Protein AF-A0A9J6H5K9-F1 (afdb_monomer)

Mean predicted aligned error: 9.88 Å

Radius of gyration: 16.78 Å; Cα contacts (8 Å, |Δi|>4): 49; chains: 1; bounding box: 39×20×48 Å

Solvent-accessible surface area (backbone atoms only — not comparable to full-atom values): 6123 Å² total; per-residue (Å²): 107,70,69,55,52,54,52,47,52,54,46,70,70,42,95,86,51,63,69,68,55,49,53,50,51,48,52,51,50,52,48,60,55,49,60,40,36,31,42,85,88,63,90,76,61,90,87,79,69,64,67,82,85,47,45,34,97,78,47,63,82,44,71,69,53,54,54,48,54,52,51,53,60,73,66,64,47,95,82,73,47,75,64,56,54,50,53,53,51,49,52,55,49,49,52,58,62,70,79,103

Secondary structure (DSSP, 8-state):
-HHHHHHHHHHHS-TT--HHHHHHHHHHHHHHHHHHHB-TT----TTTS-GGGGB-SS----HHHHHHHHHHHHTT-TT--HHHHHHHHHHHHHHHHH--

Foldseek 3Di:
DVVLVVVLVVQVPDPDHPPVVSVVSVLVVLVVLLCQFFDVPDDDDSPPDQSVVGGDPQGDLDDVLVVVLVVVVVVPPVPDDPVNNVVVSVVSVVVSNVVD

Organism: Haemaphysalis longicornis (NCBI:txid44386)

Sequence (100 aa):
MLADVQKVNKAFEAIDGDQTKLLKDLMTWLSSLVKKVVIPTEQIDVLTFRLVDHMNPKPYLGYLFETYVDNVKAQKNDGFSLANEAEMRESCIRLITTLY

pLDDT: mean 77.91, std 8.7, range [57.22, 91.75]

Structure (mmCIF, N/CA/C/O backbone):
data_AF-A0A9J6H5K9-F1
#
_entry.id   AF-A0A9J6H5K9-F1
#
loop_
_atom_site.group_PDB
_atom_site.id
_atom_site.type_symbol
_atom_site.label_atom_id
_atom_site.label_alt_id
_atom_site.label_comp_id
_atom_site.label_asym_id
_atom_site.label_entity_id
_atom_site.label_seq_id
_atom_site.pdbx_PDB_ins_code
_atom_site.Cartn_x
_atom_site.Cartn_y
_atom_site.Cartn_z
_atom_site.occupancy
_atom_site.B_iso_or_equiv
_atom_site.auth_seq_id
_atom_site.auth_comp_id
_atom_site.auth_asym_id
_atom_site.auth_atom_id
_atom_site.pdbx_PDB_model_num
ATOM 1 N N . MET A 1 1 ? 2.012 7.129 7.360 1.00 60.56 1 MET A N 1
ATOM 2 C CA . MET A 1 1 ? 2.531 5.754 7.548 1.00 60.56 1 MET A CA 1
ATOM 3 C C . MET A 1 1 ? 3.335 5.661 8.835 1.00 60.56 1 MET A C 1
ATOM 5 O O . MET A 1 1 ? 2.813 5.082 9.770 1.00 60.56 1 MET A O 1
ATOM 9 N N . LEU A 1 2 ? 4.514 6.291 8.955 1.00 65.12 2 LEU A N 1
ATOM 10 C CA . LEU A 1 2 ? 5.274 6.271 10.218 1.00 65.12 2 LEU A CA 1
ATOM 11 C C . LEU A 1 2 ? 4.564 7.026 11.357 1.00 65.12 2 LEU A C 1
ATOM 13 O O . LEU A 1 2 ? 4.460 6.504 12.458 1.00 65.12 2 LEU A O 1
ATOM 17 N N . ALA A 1 3 ? 4.020 8.214 11.075 1.00 72.88 3 ALA A N 1
ATOM 18 C CA . ALA A 1 3 ? 3.284 9.004 12.066 1.00 72.88 3 ALA A CA 1
ATOM 19 C C . ALA A 1 3 ? 2.041 8.272 12.604 1.00 72.88 3 ALA A C 1
ATOM 21 O O . ALA A 1 3 ? 1.755 8.328 13.797 1.00 72.88 3 ALA A O 1
ATOM 22 N N . ASP A 1 4 ? 1.334 7.538 11.741 1.00 66.44 4 ASP A N 1
ATOM 23 C CA . ASP A 1 4 ? 0.146 6.776 12.133 1.00 66.44 4 ASP A CA 1
ATOM 24 C C . ASP A 1 4 ? 0.517 5.553 12.986 1.00 66.44 4 ASP A C 1
ATOM 26 O O . ASP A 1 4 ? -0.120 5.303 14.004 1.00 66.44 4 ASP A O 1
ATOM 30 N N . VAL A 1 5 ? 1.604 4.852 12.633 1.00 71.81 5 VAL A N 1
ATOM 31 C CA . VAL A 1 5 ? 2.165 3.751 13.440 1.00 71.81 5 VAL A CA 1
ATOM 32 C C . VAL A 1 5 ? 2.610 4.259 14.813 1.00 71.81 5 VAL A C 1
ATOM 34 O O . VAL A 1 5 ? 2.292 3.659 15.834 1.00 71.81 5 VAL A O 1
ATOM 37 N N . GLN A 1 6 ? 3.287 5.408 14.862 1.00 76.00 6 GLN A N 1
ATOM 38 C CA . GLN A 1 6 ? 3.702 6.035 16.119 1.00 76.00 6 GLN A CA 1
ATOM 39 C C . GLN A 1 6 ? 2.508 6.457 16.982 1.00 76.00 6 GLN A C 1
ATOM 41 O O . GLN A 1 6 ? 2.571 6.360 18.207 1.00 76.00 6 GLN A O 1
ATOM 46 N N . LYS A 1 7 ? 1.416 6.916 16.361 1.00 77.12 7 LYS A N 1
ATOM 47 C CA . LYS A 1 7 ? 0.182 7.279 17.062 1.00 77.12 7 LYS A CA 1
ATOM 48 C C . LYS A 1 7 ? -0.481 6.051 17.692 1.00 77.12 7 LYS A C 1
ATOM 50 O O . LYS A 1 7 ? -0.850 6.105 18.861 1.00 77.12 7 LYS A O 1
ATOM 55 N N . VAL A 1 8 ? -0.589 4.956 16.940 1.00 69.69 8 VAL A N 1
ATOM 56 C CA . VAL A 1 8 ? -1.156 3.686 17.417 1.00 69.69 8 VAL A CA 1
ATOM 57 C C . VAL A 1 8 ? -0.307 3.089 18.542 1.00 69.69 8 VAL A C 1
ATOM 59 O O . VAL A 1 8 ? -0.857 2.734 19.579 1.00 69.69 8 VAL A O 1
ATOM 62 N N . ASN A 1 9 ? 1.022 3.051 18.395 1.00 74.38 9 ASN A N 1
ATOM 63 C CA . ASN A 1 9 ? 1.911 2.514 19.432 1.00 74.38 9 ASN A CA 1
ATOM 64 C C . ASN A 1 9 ? 1.778 3.272 20.757 1.00 74.38 9 ASN A C 1
ATOM 66 O O . ASN A 1 9 ? 1.616 2.655 21.803 1.00 74.38 9 ASN A O 1
ATOM 70 N N . LYS A 1 10 ? 1.747 4.609 20.716 1.00 75.69 10 LYS A N 1
ATOM 71 C CA . LYS A 1 10 ? 1.531 5.421 21.925 1.00 75.69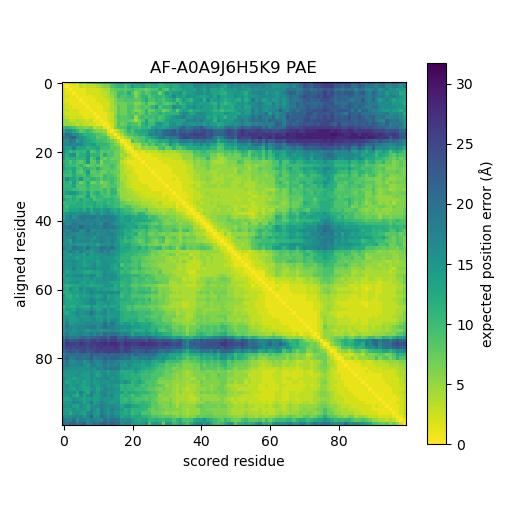 10 LYS A CA 1
ATOM 72 C C . LYS A 1 10 ? 0.171 5.172 22.576 1.00 75.69 10 LYS A C 1
ATOM 74 O O . LYS A 1 10 ? 0.061 5.246 23.794 1.00 75.69 10 LYS A O 1
ATOM 79 N N . ALA A 1 11 ? -0.864 4.911 21.778 1.00 71.00 11 ALA A N 1
ATOM 80 C CA . ALA A 1 11 ? -2.184 4.566 22.298 1.00 71.00 11 ALA A CA 1
ATOM 81 C C . A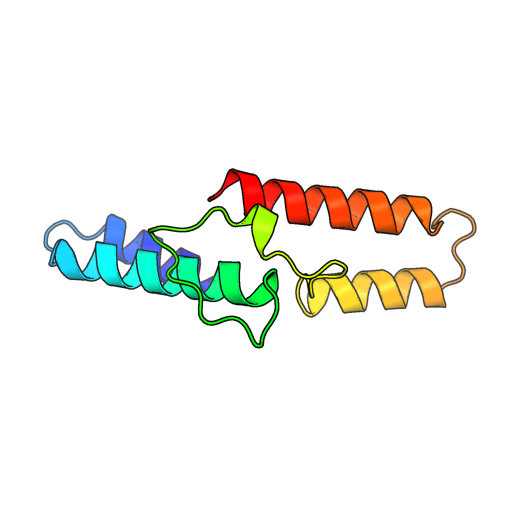LA A 1 11 ? -2.204 3.167 22.939 1.00 71.00 11 ALA A C 1
ATOM 83 O O . ALA A 1 11 ? -2.929 2.963 23.905 1.00 71.00 11 ALA A O 1
ATOM 84 N N . PHE A 1 12 ? -1.393 2.232 22.434 1.00 68.88 12 PHE A N 1
ATOM 85 C CA . PHE A 1 12 ? -1.229 0.882 22.982 1.00 68.88 12 PHE A CA 1
ATOM 86 C C . PHE A 1 12 ? -0.466 0.880 24.318 1.00 68.88 12 PHE A C 1
ATOM 88 O O . PHE A 1 12 ? -0.768 0.093 25.209 1.00 68.88 12 PHE A O 1
ATOM 95 N N . GLU A 1 13 ? 0.508 1.781 24.471 1.00 74.19 13 GLU A N 1
ATOM 96 C CA . GLU A 1 13 ? 1.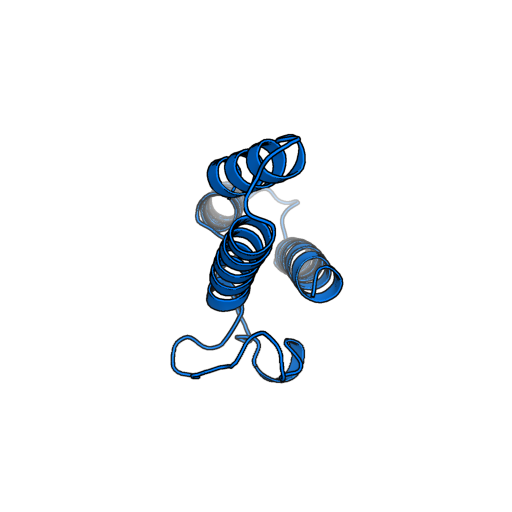313 1.951 25.691 1.00 74.19 13 GLU A CA 1
ATOM 97 C C . GLU A 1 13 ? 0.574 2.699 26.821 1.00 74.19 13 GLU A C 1
ATOM 99 O O . GLU A 1 13 ? 1.043 2.729 27.961 1.00 74.19 13 GLU A O 1
ATOM 104 N N . ALA A 1 14 ? -0.579 3.314 26.537 1.00 72.88 14 ALA A N 1
ATOM 105 C CA . ALA A 1 14 ? -1.345 4.069 27.523 1.00 72.88 14 ALA A CA 1
ATOM 106 C C . ALA A 1 14 ? -2.158 3.136 28.446 1.00 72.88 14 ALA A C 1
ATOM 108 O O . ALA A 1 14 ? -3.106 2.486 28.015 1.00 72.88 14 ALA A O 1
ATOM 109 N N . ILE A 1 15 ? -1.812 3.124 29.738 1.00 57.94 15 ILE A N 1
ATOM 110 C CA . ILE A 1 15 ? -2.377 2.242 30.784 1.00 57.94 15 ILE A CA 1
ATOM 111 C C . ILE A 1 15 ? -3.872 2.517 31.080 1.00 57.94 15 ILE A C 1
ATOM 113 O O . ILE A 1 15 ? -4.563 1.635 31.580 1.00 57.94 15 ILE A O 1
ATOM 117 N N . ASP A 1 16 ? -4.382 3.705 30.736 1.00 60.75 16 ASP A N 1
ATOM 118 C CA . ASP A 1 16 ? -5.768 4.151 30.987 1.00 60.75 16 ASP A CA 1
ATOM 119 C C . ASP A 1 16 ? -6.411 4.752 29.719 1.00 60.75 16 ASP A C 1
ATOM 121 O O . ASP A 1 16 ? -7.010 5.829 29.708 1.00 60.75 16 ASP A O 1
ATOM 125 N N . GLY A 1 17 ? -6.173 4.105 28.577 1.00 59.38 17 GLY A N 1
ATOM 126 C CA . GLY A 1 17 ? -6.784 4.479 27.306 1.00 59.38 17 GLY A CA 1
ATOM 127 C C . GLY A 1 17 ? -8.145 3.813 27.136 1.00 59.38 17 GLY A C 1
ATOM 128 O O . GLY A 1 17 ? -8.249 2.596 27.256 1.00 59.38 17 GLY A O 1
ATOM 129 N N . ASP A 1 18 ? -9.176 4.593 26.794 1.00 63.59 18 ASP A N 1
ATOM 130 C CA . ASP A 1 18 ? -10.457 4.073 26.299 1.00 63.59 18 ASP A CA 1
ATOM 131 C C . ASP A 1 18 ? -10.191 2.986 25.243 1.00 63.59 18 ASP A C 1
ATOM 133 O O . ASP A 1 18 ? -9.712 3.270 24.140 1.00 63.59 18 ASP A O 1
ATOM 137 N N . GLN A 1 19 ? -10.468 1.728 25.596 1.00 59.41 19 GLN A N 1
ATOM 138 C CA . GLN A 1 19 ? -10.151 0.561 24.768 1.00 59.41 19 GLN A CA 1
ATOM 139 C C . GLN A 1 19 ? -10.828 0.640 23.390 1.00 59.41 19 GLN A C 1
ATOM 141 O O . GLN A 1 19 ? -10.314 0.098 22.409 1.00 59.41 19 GLN A O 1
ATOM 146 N N . THR A 1 20 ? -11.936 1.382 23.275 1.00 71.62 20 THR A N 1
ATOM 147 C CA . THR A 1 20 ? -12.620 1.602 21.994 1.00 71.62 20 THR A CA 1
ATOM 148 C C . THR A 1 20 ? -11.876 2.589 21.091 1.00 71.62 20 THR A C 1
ATOM 150 O O . THR A 1 20 ? -11.941 2.483 19.864 1.00 71.62 20 THR A O 1
ATOM 153 N N . LYS A 1 21 ? -11.105 3.518 21.669 1.00 74.44 21 LYS A N 1
ATOM 154 C CA . LYS A 1 21 ? -10.309 4.502 20.929 1.00 74.44 21 LYS A CA 1
ATOM 155 C C . LYS A 1 21 ? -9.119 3.855 20.229 1.00 74.44 21 LYS A C 1
ATOM 157 O O . LYS A 1 21 ? -8.880 4.160 19.063 1.00 74.44 21 LYS A O 1
ATOM 162 N N . LEU A 1 22 ? -8.420 2.938 20.901 1.00 75.50 22 LEU A N 1
ATOM 163 C CA . LEU A 1 22 ? -7.315 2.185 20.300 1.00 75.50 22 LEU A CA 1
ATOM 164 C C . LEU A 1 22 ? -7.799 1.354 19.106 1.00 75.50 22 LEU A C 1
ATOM 166 O O . LEU A 1 22 ? -7.206 1.417 18.030 1.00 75.50 22 LEU A O 1
ATOM 170 N N . LEU A 1 23 ? -8.914 0.636 19.276 1.00 75.88 23 LEU A N 1
ATOM 171 C CA . LEU A 1 23 ? -9.543 -0.127 18.199 1.00 75.88 23 LEU A CA 1
ATOM 172 C C . LEU A 1 23 ? -9.907 0.780 17.014 1.00 75.88 23 LEU A C 1
ATOM 174 O O . LEU A 1 23 ? -9.609 0.458 15.866 1.00 75.88 23 LEU A O 1
ATOM 178 N N . LYS A 1 24 ? -10.492 1.950 17.283 1.00 79.88 24 LYS A N 1
ATOM 179 C CA . LYS A 1 24 ? -10.870 2.919 16.248 1.00 79.88 24 LYS A CA 1
ATOM 180 C C . LYS A 1 24 ? -9.663 3.502 15.506 1.00 79.88 24 LYS A C 1
ATOM 182 O O . LYS A 1 24 ? -9.716 3.660 14.284 1.00 79.88 24 LYS A O 1
ATOM 187 N N . ASP A 1 25 ? -8.580 3.815 16.216 1.00 80.19 25 ASP A N 1
ATOM 188 C CA . ASP A 1 25 ? -7.333 4.301 15.616 1.00 80.19 25 ASP A CA 1
ATOM 189 C C . ASP A 1 25 ? -6.676 3.208 14.746 1.00 80.19 25 ASP A C 1
ATOM 191 O O . ASP A 1 25 ? -6.284 3.490 13.610 1.00 80.19 25 ASP A O 1
ATOM 195 N N . LEU A 1 26 ? -6.649 1.953 15.212 1.00 78.62 26 LEU A N 1
ATOM 196 C CA . LEU A 1 26 ? -6.182 0.794 14.438 1.00 78.62 26 LEU A CA 1
ATOM 197 C C . LEU A 1 26 ? -7.016 0.570 13.173 1.00 78.62 26 LEU A C 1
ATOM 199 O O . LEU A 1 26 ? -6.457 0.446 12.085 1.00 78.62 26 LEU A O 1
ATOM 203 N N . MET A 1 27 ? -8.346 0.586 13.285 1.00 79.75 27 MET A N 1
ATOM 204 C CA . MET A 1 27 ? -9.246 0.446 12.136 1.00 79.75 27 MET A CA 1
ATOM 205 C C . MET A 1 27 ? -9.048 1.566 11.114 1.00 79.75 27 MET A C 1
ATOM 207 O O . MET A 1 27 ? -9.056 1.320 9.907 1.00 79.75 27 MET A O 1
ATOM 211 N N . THR A 1 28 ? -8.844 2.800 11.578 1.00 82.44 28 THR A N 1
ATOM 212 C CA . THR A 1 28 ? -8.591 3.954 10.703 1.00 82.44 28 THR A CA 1
ATOM 213 C C . THR A 1 28 ? -7.270 3.790 9.958 1.00 82.44 28 THR A C 1
ATOM 215 O O . THR A 1 28 ? -7.202 4.024 8.748 1.00 82.44 28 THR A O 1
ATOM 218 N N . TRP A 1 29 ? -6.229 3.344 10.661 1.00 80.69 29 TRP A N 1
ATOM 219 C CA . TRP A 1 29 ? -4.931 3.072 10.063 1.00 80.69 29 TRP A CA 1
ATOM 220 C C . TRP A 1 29 ? -5.010 1.955 9.021 1.00 80.69 29 TRP A C 1
ATOM 222 O O . TRP A 1 29 ? -4.602 2.167 7.877 1.00 80.69 29 TRP A O 1
ATOM 232 N N . LEU A 1 30 ? -5.620 0.821 9.371 1.00 78.19 30 LEU A N 1
ATOM 233 C CA . LEU A 1 30 ? -5.815 -0.317 8.474 1.00 78.19 30 LEU A CA 1
ATOM 234 C C . LEU A 1 30 ? -6.599 0.098 7.219 1.00 78.19 30 LEU A C 1
ATOM 236 O O . LEU A 1 30 ? -6.162 -0.144 6.097 1.00 78.19 30 LEU A O 1
ATOM 240 N N . SER A 1 31 ? -7.697 0.839 7.399 1.00 78.94 31 SER A N 1
ATOM 241 C CA . SER A 1 31 ? -8.500 1.383 6.296 1.00 78.94 31 SER A CA 1
ATOM 242 C C . SER A 1 31 ? -7.680 2.281 5.369 1.00 78.94 31 SER A C 1
ATOM 244 O O . SER A 1 31 ? -7.834 2.234 4.150 1.00 78.94 31 SER A O 1
ATOM 246 N N . SER A 1 32 ? -6.802 3.117 5.930 1.00 79.38 32 SER A N 1
ATOM 247 C CA . SER A 1 32 ? -5.933 4.003 5.148 1.00 79.38 32 SER A CA 1
ATOM 248 C C . SER A 1 32 ? -4.854 3.247 4.367 1.00 79.38 32 SER A C 1
ATOM 250 O O . SER A 1 32 ? -4.440 3.699 3.299 1.00 79.38 32 SER A O 1
ATOM 252 N N . LEU A 1 33 ? -4.400 2.104 4.890 1.00 77.81 33 LEU A N 1
ATOM 253 C CA . LEU A 1 33 ? -3.423 1.232 4.250 1.00 77.81 33 LEU A CA 1
ATOM 254 C C . LEU A 1 33 ? -4.063 0.503 3.066 1.00 77.81 33 LEU A C 1
ATOM 256 O O . LEU A 1 33 ? -3.555 0.564 1.949 1.00 77.81 33 LEU A O 1
ATOM 260 N N . VAL A 1 34 ? -5.227 -0.099 3.306 1.00 79.44 34 VAL A N 1
ATOM 261 C CA . VAL A 1 34 ? -5.983 -0.865 2.316 1.00 79.44 34 VAL A CA 1
ATOM 262 C C . VAL A 1 34 ? -6.415 0.006 1.134 1.00 79.44 34 VAL A C 1
ATOM 264 O O . VAL A 1 34 ? -6.207 -0.379 -0.014 1.00 79.44 34 VAL A O 1
ATOM 267 N N . LYS A 1 35 ? -6.877 1.239 1.382 1.00 78.69 35 LYS A N 1
ATOM 268 C CA . LYS A 1 35 ? -7.258 2.206 0.331 1.00 78.69 35 LYS A CA 1
ATOM 269 C C . LYS A 1 35 ? -6.152 2.550 -0.676 1.00 78.69 35 LYS A C 1
ATOM 271 O O . LYS A 1 35 ? -6.455 3.100 -1.728 1.00 78.69 35 LYS A O 1
ATOM 276 N N . LYS A 1 36 ? -4.881 2.265 -0.373 1.00 76.38 36 LYS A N 1
ATOM 277 C CA . LYS A 1 36 ? -3.760 2.494 -1.304 1.00 76.38 36 LYS A CA 1
ATOM 278 C C . LYS A 1 36 ? -3.576 1.364 -2.311 1.00 76.38 36 LYS A C 1
ATOM 280 O O . LYS A 1 36 ? -3.021 1.598 -3.382 1.00 76.38 36 LYS A O 1
ATOM 285 N N . VAL A 1 37 ? -4.009 0.156 -1.954 1.00 78.81 37 VAL A N 1
ATOM 286 C CA . VAL A 1 37 ? -3.796 -1.049 -2.763 1.00 78.81 37 VAL A CA 1
ATOM 287 C C . VAL A 1 37 ? -5.057 -1.558 -3.445 1.00 78.81 37 VAL A C 1
ATOM 289 O O . VAL A 1 37 ? -4.945 -2.298 -4.415 1.00 78.81 37 VAL A O 1
ATOM 292 N N . VAL A 1 38 ? -6.240 -1.148 -2.990 1.00 82.31 38 VAL A N 1
ATOM 293 C CA . VAL A 1 38 ? -7.523 -1.523 -3.603 1.00 82.31 38 VAL A CA 1
ATOM 294 C C . VAL A 1 38 ? -7.939 -0.582 -4.726 1.00 82.31 38 VAL A C 1
ATOM 296 O O . VAL A 1 38 ? -7.393 0.513 -4.890 1.00 82.31 38 VAL A O 1
ATOM 299 N N . ILE A 1 39 ? -8.918 -1.015 -5.517 1.00 79.56 39 ILE A N 1
ATOM 300 C CA . ILE A 1 39 ? -9.513 -0.204 -6.577 1.00 79.56 39 ILE A CA 1
ATOM 301 C C . ILE A 1 39 ? -10.199 1.029 -5.944 1.00 79.56 39 ILE A C 1
ATOM 303 O O . ILE A 1 39 ? -11.109 0.868 -5.132 1.00 79.56 39 ILE A O 1
ATOM 307 N N . PRO A 1 40 ? -9.819 2.275 -6.309 1.00 72.19 40 PRO A N 1
ATOM 308 C CA . PRO A 1 40 ? -10.298 3.486 -5.626 1.00 72.19 40 PRO A CA 1
ATOM 309 C C . PRO A 1 40 ? -11.816 3.699 -5.649 1.00 72.19 40 PRO A C 1
ATOM 311 O O . PRO A 1 40 ? -12.350 4.431 -4.819 1.00 72.19 40 PRO A O 1
ATOM 314 N N . THR A 1 41 ? -12.502 3.110 -6.628 1.00 76.81 41 THR A N 1
ATOM 315 C CA . THR A 1 41 ? -13.949 3.249 -6.827 1.00 76.81 41 THR A CA 1
ATOM 316 C C . THR A 1 41 ? -14.767 2.214 -6.064 1.00 76.81 41 THR A C 1
ATOM 318 O O . THR A 1 41 ? -15.991 2.321 -6.040 1.00 76.81 41 THR A O 1
ATOM 321 N N . GLU A 1 42 ? -14.132 1.217 -5.450 1.00 72.31 42 GLU A N 1
ATOM 322 C CA . GLU A 1 42 ? -14.840 0.205 -4.676 1.00 72.31 42 GLU A CA 1
ATOM 323 C C . GLU A 1 42 ? -15.054 0.679 -3.235 1.00 72.31 42 GLU A C 1
ATOM 325 O O . GLU A 1 42 ? -14.129 1.101 -2.538 1.00 72.31 42 GLU A O 1
ATOM 330 N N . GLN A 1 43 ? -16.305 0.621 -2.775 1.00 68.19 43 GLN A N 1
ATOM 331 C CA . GLN A 1 43 ? -16.619 0.780 -1.359 1.00 68.19 43 GLN A CA 1
ATOM 332 C C . GLN A 1 43 ? -16.459 -0.572 -0.685 1.00 68.19 43 GLN A C 1
ATOM 334 O O . GLN A 1 43 ? -17.244 -1.483 -0.934 1.00 68.19 43 GLN A O 1
ATOM 339 N N . ILE A 1 44 ? -15.438 -0.689 0.158 1.00 71.50 44 ILE A N 1
ATOM 340 C CA . ILE A 1 44 ? -15.071 -1.962 0.764 1.00 71.50 44 ILE A CA 1
ATOM 341 C C . ILE A 1 44 ? -15.027 -1.829 2.283 1.00 71.50 44 ILE A C 1
ATOM 343 O O . ILE A 1 44 ? -14.387 -0.923 2.823 1.00 71.50 44 ILE A O 1
ATOM 347 N N . ASP A 1 45 ? -15.736 -2.728 2.964 1.00 73.25 45 ASP A N 1
ATOM 348 C CA . ASP A 1 45 ? -15.784 -2.802 4.423 1.00 73.25 45 ASP A CA 1
ATOM 349 C C . ASP A 1 45 ? -14.621 -3.636 4.960 1.00 73.25 45 ASP A C 1
ATOM 351 O O . ASP A 1 45 ? -14.676 -4.860 5.003 1.00 73.25 45 ASP A O 1
ATOM 355 N N . VAL A 1 46 ? -13.576 -2.950 5.412 1.00 68.19 46 VAL A N 1
ATOM 356 C CA . VAL A 1 46 ? -12.259 -3.495 5.790 1.00 68.19 46 VAL A CA 1
ATOM 357 C C . VAL A 1 46 ? -12.266 -4.522 6.925 1.00 68.19 46 VAL A C 1
ATOM 359 O O . VAL A 1 46 ? -11.193 -4.954 7.334 1.00 68.19 46 VAL A O 1
ATOM 362 N N . LEU A 1 47 ? -13.428 -4.942 7.416 1.00 69.81 47 LEU A N 1
ATOM 363 C CA . LEU A 1 47 ? -13.588 -6.038 8.366 1.00 69.81 47 LEU A CA 1
ATOM 364 C C . LEU A 1 47 ? -14.163 -7.325 7.757 1.00 69.81 47 LEU A C 1
ATOM 366 O O . LEU A 1 47 ? -14.056 -8.376 8.384 1.00 69.81 47 LEU A O 1
ATOM 370 N N . THR A 1 48 ? -14.799 -7.265 6.586 1.00 73.62 48 THR A N 1
ATOM 371 C CA . THR A 1 48 ? -15.637 -8.367 6.078 1.00 73.62 48 THR A CA 1
ATOM 372 C C . THR A 1 48 ? -15.218 -8.915 4.716 1.00 73.62 48 THR A C 1
ATOM 374 O O . THR A 1 48 ? -15.678 -9.996 4.344 1.00 73.62 48 THR A O 1
ATOM 377 N N . PHE A 1 49 ? -14.331 -8.240 3.976 1.00 76.06 49 PHE A N 1
ATOM 378 C CA . PHE A 1 49 ? -13.891 -8.700 2.653 1.00 76.06 49 PHE A CA 1
ATOM 379 C C . PHE A 1 49 ? -12.496 -9.324 2.646 1.00 76.06 49 PHE A C 1
ATOM 381 O O . PHE A 1 49 ? -11.685 -9.147 3.551 1.00 76.06 49 PHE A O 1
ATOM 388 N N . ARG A 1 50 ? -12.198 -10.032 1.555 1.00 74.69 50 ARG A N 1
ATOM 389 C CA . ARG A 1 50 ? -10.862 -10.550 1.257 1.00 74.69 50 ARG A CA 1
ATOM 390 C C . ARG A 1 50 ? -10.112 -9.542 0.400 1.00 74.69 50 ARG A C 1
ATOM 392 O O . ARG A 1 50 ? -10.468 -9.325 -0.754 1.00 74.69 50 ARG A O 1
ATOM 399 N N . LEU A 1 51 ? -9.054 -8.951 0.951 1.00 75.94 51 LEU A N 1
ATOM 400 C CA . LEU A 1 51 ? -8.296 -7.874 0.305 1.00 75.94 51 LEU A CA 1
ATOM 401 C C . LEU A 1 51 ? -7.840 -8.194 -1.123 1.00 75.94 51 LEU A C 1
ATOM 403 O O . LEU A 1 51 ? -7.921 -7.343 -2.005 1.00 75.94 51 LEU A O 1
ATOM 407 N N . VAL A 1 52 ? -7.395 -9.431 -1.340 1.00 77.69 52 VAL A N 1
ATOM 408 C CA . VAL A 1 52 ? -6.853 -9.915 -2.617 1.00 77.69 52 VAL A CA 1
ATOM 409 C C . VAL A 1 52 ? -7.858 -9.784 -3.765 1.00 77.69 52 VAL A C 1
ATOM 411 O O . VAL A 1 52 ? -7.452 -9.485 -4.884 1.00 77.69 52 VAL A O 1
ATOM 414 N N . ASP A 1 53 ? -9.153 -9.942 -3.484 1.00 82.19 53 ASP A N 1
ATOM 415 C CA . ASP A 1 53 ? -10.208 -9.969 -4.505 1.00 82.19 53 ASP A CA 1
ATOM 416 C C . ASP A 1 53 ? -10.507 -8.561 -5.072 1.00 82.19 53 ASP A C 1
ATOM 418 O O . ASP A 1 53 ? -11.116 -8.431 -6.131 1.00 82.19 53 ASP A O 1
ATOM 422 N N . HIS A 1 54 ? -10.022 -7.512 -4.397 1.00 80.88 54 HIS A N 1
ATOM 423 C CA . HIS A 1 54 ? -10.310 -6.101 -4.683 1.00 80.88 54 HIS A CA 1
ATOM 424 C C . HIS A 1 54 ? -9.051 -5.257 -4.933 1.00 80.88 54 HIS A C 1
ATOM 426 O O . HIS A 1 54 ? -9.097 -4.022 -4.990 1.00 80.88 54 HIS A O 1
ATOM 432 N N . MET A 1 55 ? -7.887 -5.905 -5.038 1.00 80.88 55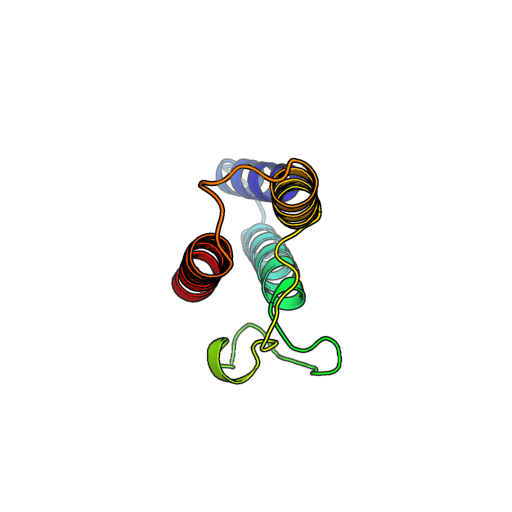 MET A N 1
ATOM 433 C CA . MET A 1 55 ? -6.640 -5.193 -5.283 1.00 80.88 55 MET A CA 1
ATOM 434 C C . MET A 1 55 ? -6.620 -4.574 -6.676 1.00 80.88 55 MET A C 1
ATOM 436 O O . MET A 1 55 ? -6.973 -5.193 -7.679 1.00 80.88 55 MET A O 1
ATOM 440 N N . ASN A 1 56 ? -6.110 -3.351 -6.745 1.00 82.06 56 ASN A N 1
ATOM 441 C CA . ASN A 1 56 ? -5.742 -2.743 -8.005 1.00 82.06 56 ASN A CA 1
ATOM 442 C C . ASN A 1 56 ? -4.625 -3.591 -8.652 1.00 82.06 56 ASN A C 1
ATOM 444 O O . ASN A 1 56 ? -3.628 -3.862 -7.982 1.00 82.06 56 ASN A O 1
ATOM 448 N N . PRO A 1 57 ? -4.732 -3.972 -9.941 1.00 81.44 57 PRO A N 1
ATOM 449 C CA . PRO A 1 57 ? -3.689 -4.725 -10.645 1.00 81.44 57 PRO A CA 1
ATOM 450 C C . PRO A 1 57 ? -2.312 -4.047 -10.637 1.00 81.44 57 PRO A C 1
ATOM 452 O O . PRO A 1 57 ? -1.285 -4.710 -10.767 1.00 81.44 57 PRO A O 1
ATOM 455 N N . LYS A 1 58 ? -2.283 -2.717 -10.493 1.00 82.62 58 LYS A N 1
ATOM 456 C CA . LYS A 1 58 ? -1.063 -1.924 -10.338 1.00 82.62 58 LYS A CA 1
ATOM 457 C C . LYS A 1 58 ? -1.256 -0.915 -9.199 1.00 82.62 58 LYS A C 1
ATOM 459 O O . LYS A 1 58 ? -1.535 0.259 -9.458 1.00 82.62 58 LYS A O 1
ATOM 464 N N . PRO A 1 59 ? -1.146 -1.362 -7.938 1.00 85.94 59 PRO A N 1
ATOM 465 C CA . PRO A 1 59 ? -1.415 -0.509 -6.795 1.00 85.94 59 PRO A CA 1
ATOM 466 C C . PRO A 1 59 ? -0.329 0.559 -6.655 1.00 85.94 59 PRO A C 1
ATOM 468 O O . PRO A 1 59 ? 0.843 0.322 -6.957 1.00 85.94 59 PRO A O 1
ATOM 471 N N . TYR A 1 60 ? -0.721 1.735 -6.168 1.00 86.31 60 TYR A N 1
ATOM 472 C CA . TYR A 1 60 ? 0.218 2.801 -5.843 1.00 86.31 60 TYR A CA 1
ATOM 473 C C . TYR A 1 60 ? 0.873 2.498 -4.494 1.00 86.31 60 TYR A C 1
ATOM 475 O O . TYR A 1 60 ? 0.230 2.569 -3.445 1.00 86.31 60 TYR A O 1
ATOM 483 N N . LEU A 1 61 ? 2.168 2.182 -4.506 1.00 86.81 61 LEU A N 1
ATOM 484 C CA . LEU A 1 61 ? 2.887 1.729 -3.305 1.00 86.81 61 LEU A CA 1
ATOM 485 C C . LEU A 1 61 ? 3.454 2.883 -2.464 1.00 86.81 61 LEU A C 1
ATOM 487 O O . LEU A 1 61 ? 4.138 2.671 -1.463 1.00 86.81 61 LEU A O 1
ATOM 491 N N . GLY A 1 62 ? 3.117 4.120 -2.832 1.00 85.88 62 GLY A N 1
ATOM 492 C CA . GLY A 1 62 ? 3.510 5.329 -2.123 1.00 85.88 62 GLY A CA 1
ATOM 493 C C . GLY A 1 62 ? 4.611 6.108 -2.832 1.00 85.88 62 GLY A C 1
ATOM 494 O O . GLY A 1 62 ? 5.429 5.562 -3.567 1.00 85.88 62 GLY A O 1
ATOM 495 N N . TYR A 1 63 ? 4.645 7.412 -2.559 1.00 87.19 63 TYR A N 1
ATOM 496 C CA . TYR A 1 63 ? 5.502 8.372 -3.256 1.00 87.19 63 TYR A CA 1
ATOM 497 C C . TYR A 1 63 ? 6.978 7.971 -3.291 1.00 87.19 63 TYR A C 1
ATOM 499 O O . TYR A 1 63 ? 7.597 8.036 -4.348 1.00 87.19 63 TYR A O 1
ATOM 507 N N . LEU A 1 64 ? 7.532 7.530 -2.157 1.00 88.81 64 LEU A N 1
ATOM 508 C CA . LEU A 1 64 ? 8.945 7.152 -2.068 1.00 88.81 64 LEU A CA 1
ATOM 509 C C . LEU A 1 64 ? 9.274 5.938 -2.939 1.00 88.81 64 LEU A C 1
ATOM 511 O O . LEU A 1 64 ? 10.318 5.931 -3.582 1.00 88.81 64 LEU A O 1
ATOM 515 N N . PHE A 1 65 ? 8.383 4.944 -2.979 1.00 90.06 65 PHE A N 1
ATOM 516 C CA . PHE A 1 65 ? 8.558 3.763 -3.817 1.00 90.06 65 PHE A CA 1
ATOM 517 C C . PHE A 1 65 ? 8.505 4.143 -5.298 1.00 90.06 65 PHE A C 1
ATOM 519 O O . PHE A 1 65 ? 9.430 3.829 -6.042 1.00 90.06 65 PHE A O 1
ATOM 526 N N . GLU A 1 66 ? 7.460 4.864 -5.715 1.00 91.38 66 GLU A N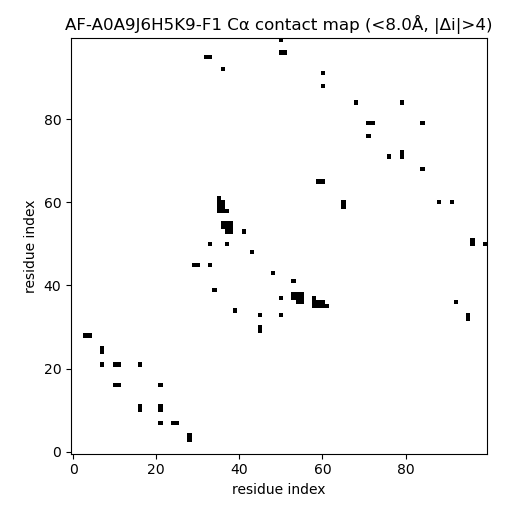 1
ATOM 527 C CA . GLU A 1 66 ? 7.305 5.242 -7.125 1.00 91.38 66 GLU A CA 1
ATOM 528 C C . GLU A 1 66 ? 8.457 6.144 -7.593 1.00 91.38 66 GLU A C 1
ATOM 530 O O . GLU A 1 66 ? 9.071 5.877 -8.621 1.00 91.38 66 GLU A O 1
ATOM 535 N N . THR A 1 67 ? 8.842 7.136 -6.783 1.00 91.75 67 THR A N 1
ATOM 536 C CA . THR A 1 67 ? 9.973 8.029 -7.091 1.00 91.75 67 THR A CA 1
ATOM 537 C C . THR A 1 67 ? 11.294 7.263 -7.179 1.00 91.75 67 THR A C 1
ATOM 539 O O . THR A 1 67 ? 12.124 7.556 -8.036 1.00 91.75 67 THR A O 1
ATOM 542 N N . TYR A 1 68 ? 11.515 6.275 -6.304 1.00 90.06 68 TYR A N 1
ATOM 543 C CA . TYR A 1 68 ? 12.708 5.431 -6.366 1.00 90.06 68 TYR A CA 1
ATOM 544 C C . TYR A 1 68 ? 12.761 4.641 -7.678 1.00 90.06 68 TYR A C 1
ATOM 546 O O . TYR A 1 68 ? 13.772 4.690 -8.375 1.00 90.06 68 TYR A O 1
ATOM 554 N N . VAL A 1 69 ? 11.667 3.968 -8.044 1.00 89.56 69 VAL A N 1
ATOM 555 C CA . VAL A 1 69 ? 11.576 3.200 -9.294 1.00 89.56 69 VAL A CA 1
ATOM 556 C C . VAL A 1 69 ? 11.810 4.097 -10.512 1.00 89.56 69 VAL A C 1
ATOM 558 O O . VAL A 1 69 ? 12.575 3.726 -11.403 1.00 89.56 69 VAL A O 1
ATOM 561 N N . ASP A 1 70 ? 11.205 5.284 -10.542 1.00 90.00 70 ASP A N 1
ATOM 562 C CA . ASP A 1 70 ? 11.368 6.237 -11.642 1.00 90.00 70 ASP A CA 1
ATOM 563 C C . ASP A 1 70 ? 12.814 6.736 -11.760 1.00 90.00 70 ASP A C 1
ATOM 565 O O . ASP A 1 70 ? 13.373 6.765 -12.859 1.00 90.00 70 ASP A O 1
ATOM 56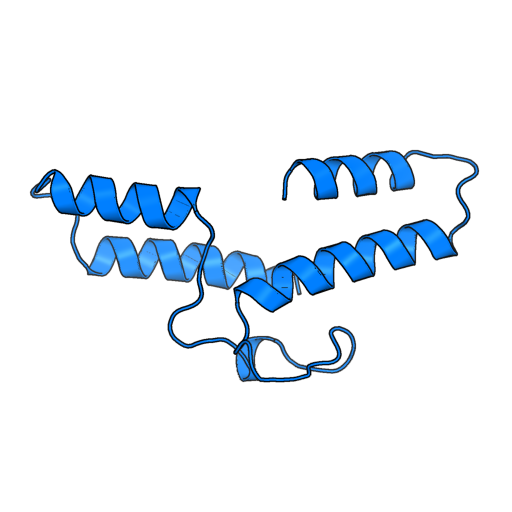9 N N . ASN A 1 71 ? 13.461 7.048 -10.634 1.00 89.31 71 ASN A N 1
ATOM 570 C CA . ASN A 1 71 ? 14.864 7.463 -10.614 1.00 89.31 71 ASN A CA 1
ATOM 571 C C . ASN A 1 71 ? 15.799 6.356 -11.111 1.00 89.31 71 ASN A C 1
ATOM 573 O O . ASN A 1 71 ? 16.699 6.623 -11.907 1.00 89.31 71 ASN A O 1
ATOM 577 N N . VAL A 1 72 ? 15.585 5.111 -10.676 1.00 86.00 72 VAL A N 1
ATOM 578 C CA . VAL A 1 72 ? 16.419 3.977 -11.096 1.00 86.00 72 VAL A CA 1
ATOM 579 C C . VAL A 1 72 ? 16.250 3.694 -12.593 1.00 86.00 72 VAL A C 1
ATOM 581 O O . VAL A 1 72 ? 17.243 3.463 -13.285 1.00 86.00 72 VAL A O 1
ATOM 584 N N . LYS A 1 73 ? 15.024 3.792 -13.127 1.00 85.25 73 LYS A N 1
ATOM 585 C CA . LYS A 1 73 ? 14.760 3.693 -14.574 1.00 85.25 73 LYS A CA 1
ATOM 586 C C . LYS A 1 73 ? 15.439 4.810 -15.366 1.00 85.25 73 LYS A C 1
ATOM 588 O O . LYS A 1 73 ? 16.031 4.549 -16.412 1.00 85.25 73 LYS A O 1
ATOM 593 N N . ALA A 1 74 ? 15.361 6.048 -14.877 1.00 84.50 74 ALA A N 1
ATOM 594 C CA . ALA A 1 74 ? 15.938 7.214 -15.542 1.00 84.50 74 ALA A CA 1
ATOM 595 C C . ALA A 1 74 ? 17.473 7.157 -15.612 1.00 84.50 74 ALA A C 1
ATOM 597 O O . ALA A 1 74 ? 18.062 7.616 -16.589 1.00 84.50 74 ALA A O 1
ATOM 598 N N . GLN A 1 75 ? 18.120 6.555 -14.611 1.00 80.50 75 GLN A N 1
ATOM 599 C CA . GLN A 1 75 ? 19.577 6.427 -14.548 1.00 80.50 75 GLN A CA 1
ATOM 600 C C . GLN A 1 75 ? 20.160 5.369 -15.505 1.00 80.50 75 GLN A C 1
ATOM 602 O O . GLN A 1 75 ? 21.380 5.245 -15.558 1.00 80.50 75 GLN A O 1
ATOM 607 N N . LYS A 1 76 ? 19.334 4.637 -16.282 1.00 64.38 76 LYS A N 1
ATOM 608 C CA . LYS A 1 76 ? 19.762 3.562 -17.208 1.00 64.38 76 LYS A CA 1
ATOM 609 C C . LYS A 1 76 ? 20.832 2.646 -16.596 1.00 64.38 76 LYS A C 1
ATOM 611 O O . LYS A 1 76 ? 21.821 2.313 -17.242 1.00 64.38 76 LYS A O 1
ATOM 616 N N . ASN A 1 77 ? 20.653 2.257 -15.335 1.00 61.03 77 ASN A N 1
ATOM 617 C CA . ASN A 1 77 ? 21.519 1.251 -14.738 1.00 61.03 77 ASN A CA 1
ATOM 618 C C . ASN A 1 77 ? 21.290 -0.064 -15.493 1.00 61.03 77 ASN A C 1
ATOM 620 O O . ASN A 1 77 ? 20.188 -0.607 -15.426 1.00 61.03 77 ASN A O 1
ATOM 624 N N . ASP A 1 78 ? 22.323 -0.588 -16.160 1.00 62.16 78 ASP A N 1
ATOM 625 C CA . ASP A 1 78 ? 22.294 -1.862 -16.909 1.00 62.16 78 ASP A CA 1
ATOM 626 C C . ASP A 1 78 ? 21.803 -3.064 -16.067 1.00 62.16 78 ASP A C 1
ATOM 628 O O . ASP A 1 78 ? 21.505 -4.126 -16.606 1.00 62.16 78 ASP A O 1
ATOM 632 N N . GLY A 1 79 ? 21.690 -2.909 -14.741 1.00 69.19 79 GLY A N 1
ATOM 633 C CA . GLY A 1 79 ? 21.212 -3.933 -13.810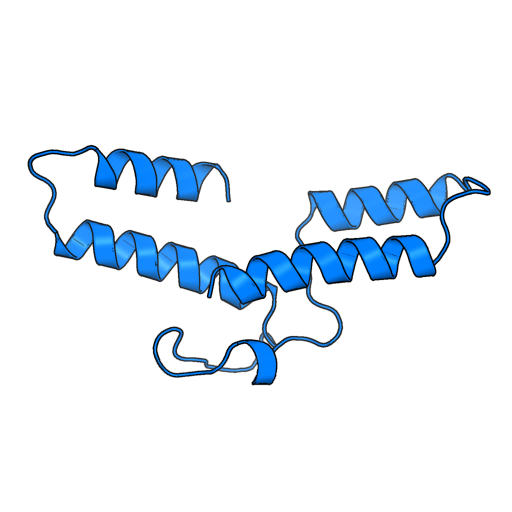 1.00 69.19 79 GLY A CA 1
ATOM 634 C C . GLY A 1 79 ? 19.747 -3.838 -13.359 1.00 69.19 79 GLY A C 1
ATOM 635 O O . GLY A 1 79 ? 19.287 -4.775 -12.711 1.00 69.19 79 GLY A O 1
ATOM 636 N N . PHE A 1 80 ? 19.001 -2.760 -13.644 1.00 78.62 80 PHE A N 1
ATOM 637 C CA . PHE A 1 80 ? 17.595 -2.657 -13.212 1.00 78.62 80 PHE A CA 1
ATOM 638 C C . PHE A 1 80 ? 16.637 -2.973 -14.359 1.00 78.62 80 PHE A C 1
ATOM 640 O O . PHE A 1 80 ? 16.377 -2.142 -15.230 1.00 78.62 80 PHE A O 1
ATOM 647 N N . SER A 1 81 ? 16.099 -4.191 -14.349 1.00 82.06 81 SER A N 1
ATOM 648 C CA . SER A 1 81 ? 15.131 -4.646 -15.344 1.00 82.06 81 SER A CA 1
ATOM 649 C C . SER A 1 81 ? 13.684 -4.453 -14.878 1.00 82.06 81 SER A C 1
ATOM 651 O O . SER A 1 81 ? 13.399 -4.257 -13.695 1.00 82.06 81 SER A O 1
ATOM 653 N N . LEU A 1 82 ? 12.736 -4.597 -15.810 1.00 81.94 82 LEU A N 1
ATOM 654 C CA . LEU A 1 82 ? 11.305 -4.670 -15.488 1.00 81.94 82 LEU A CA 1
ATOM 655 C C . LEU A 1 82 ? 10.978 -5.827 -14.526 1.00 81.94 82 LEU A C 1
ATOM 657 O O . LEU A 1 82 ? 10.030 -5.718 -13.751 1.00 81.94 82 LEU A O 1
ATOM 661 N N . ALA A 1 83 ? 11.764 -6.910 -14.545 1.00 85.12 83 ALA A N 1
ATOM 662 C CA . ALA A 1 83 ? 11.588 -8.027 -13.621 1.00 85.12 83 ALA A CA 1
ATOM 663 C C . ALA A 1 83 ? 11.956 -7.637 -12.180 1.00 85.12 83 ALA A C 1
ATOM 665 O O . ALA A 1 83 ? 11.246 -8.016 -11.255 1.00 85.12 83 ALA A O 1
ATOM 666 N N . ASN A 1 84 ? 12.993 -6.809 -11.993 1.00 86.69 84 ASN A N 1
ATOM 667 C CA . ASN A 1 84 ? 13.371 -6.295 -10.673 1.00 86.69 84 ASN A CA 1
ATOM 668 C C . ASN A 1 84 ? 12.263 -5.415 -10.083 1.00 86.69 84 ASN A C 1
ATOM 670 O O . ASN A 1 84 ? 11.915 -5.554 -8.915 1.00 86.69 84 ASN A O 1
ATOM 674 N N . GLU A 1 85 ? 11.670 -4.526 -10.889 1.00 89.44 85 GLU A N 1
ATOM 675 C CA . GLU A 1 85 ? 10.524 -3.731 -10.437 1.00 89.44 85 GLU A CA 1
ATOM 676 C C . GLU A 1 85 ? 9.342 -4.626 -10.050 1.00 89.44 85 GLU A C 1
ATOM 678 O O . GLU A 1 85 ? 8.723 -4.401 -9.009 1.00 89.44 85 GLU A O 1
ATOM 683 N N . ALA A 1 86 ? 9.021 -5.626 -10.877 1.00 88.94 86 ALA A N 1
ATOM 684 C CA . ALA A 1 86 ? 7.915 -6.539 -10.615 1.00 88.94 86 ALA A CA 1
ATOM 685 C C . ALA A 1 86 ? 8.100 -7.285 -9.284 1.00 88.94 86 ALA A C 1
ATOM 687 O O . ALA A 1 86 ? 7.175 -7.305 -8.477 1.00 88.94 86 ALA A O 1
ATOM 688 N N . GLU A 1 87 ? 9.298 -7.808 -9.016 1.00 90.69 87 GLU A N 1
ATOM 689 C CA . GLU A 1 87 ? 9.640 -8.499 -7.766 1.00 90.69 87 GLU A CA 1
ATOM 690 C C . GLU A 1 87 ? 9.543 -7.574 -6.540 1.00 90.69 87 GLU A C 1
ATOM 692 O O . GLU A 1 87 ? 8.969 -7.941 -5.509 1.00 90.69 87 GLU A O 1
ATOM 697 N N . MET A 1 88 ? 10.039 -6.336 -6.653 1.00 89.12 88 MET A N 1
ATOM 698 C CA . MET A 1 88 ? 9.924 -5.344 -5.579 1.00 89.12 88 MET A CA 1
ATOM 699 C C . MET A 1 88 ? 8.462 -4.993 -5.291 1.00 89.12 88 MET A C 1
ATOM 701 O O . MET A 1 88 ? 8.052 -4.949 -4.129 1.00 89.12 88 MET A O 1
ATOM 705 N N . ARG A 1 89 ? 7.657 -4.764 -6.338 1.00 90.50 89 ARG A N 1
ATOM 706 C CA . ARG A 1 89 ? 6.222 -4.484 -6.187 1.00 90.50 89 ARG A CA 1
ATOM 707 C C . ARG A 1 89 ? 5.503 -5.661 -5.543 1.00 90.50 89 ARG A C 1
ATOM 709 O O . ARG A 1 89 ? 4.735 -5.457 -4.608 1.00 90.50 89 ARG A O 1
ATOM 716 N N . GLU A 1 90 ? 5.777 -6.874 -6.008 1.00 89.94 90 GLU A N 1
ATOM 717 C CA . GLU A 1 90 ? 5.175 -8.102 -5.493 1.00 89.94 90 GLU A CA 1
ATOM 718 C C . GLU A 1 90 ? 5.510 -8.311 -4.010 1.00 89.94 90 GLU A C 1
ATOM 720 O O . GLU A 1 90 ? 4.613 -8.574 -3.212 1.00 89.94 90 GLU A O 1
ATOM 725 N N . SER A 1 91 ? 6.756 -8.049 -3.604 1.00 88.31 91 SER A N 1
ATOM 726 C CA . SER A 1 91 ? 7.178 -8.087 -2.198 1.00 88.31 91 SER A CA 1
ATOM 727 C C . SER A 1 91 ? 6.401 -7.096 -1.322 1.00 88.31 91 SER A C 1
ATOM 729 O O . SER A 1 91 ? 5.930 -7.450 -0.238 1.00 88.31 91 SER A O 1
ATOM 731 N N . CYS A 1 92 ? 6.220 -5.857 -1.788 1.00 86.25 92 CYS A N 1
ATOM 732 C CA . CYS A 1 92 ? 5.435 -4.854 -1.068 1.00 86.25 92 CYS A CA 1
ATOM 733 C C . CYS A 1 92 ? 3.950 -5.230 -0.983 1.00 86.25 92 CYS A C 1
ATOM 735 O O . CYS A 1 92 ? 3.344 -5.086 0.079 1.00 86.25 92 CYS A O 1
ATOM 737 N N . ILE A 1 93 ? 3.368 -5.726 -2.077 1.00 85.62 93 ILE A N 1
ATOM 738 C CA . ILE A 1 93 ? 1.974 -6.184 -2.115 1.00 85.62 93 ILE A CA 1
ATOM 739 C C . ILE A 1 93 ? 1.784 -7.344 -1.137 1.00 85.62 93 ILE A C 1
ATOM 741 O O . ILE A 1 93 ? 0.886 -7.287 -0.304 1.00 85.62 93 ILE A O 1
ATOM 745 N N . ARG A 1 94 ? 2.677 -8.339 -1.166 1.00 85.94 94 ARG A N 1
ATOM 746 C CA . ARG A 1 94 ? 2.651 -9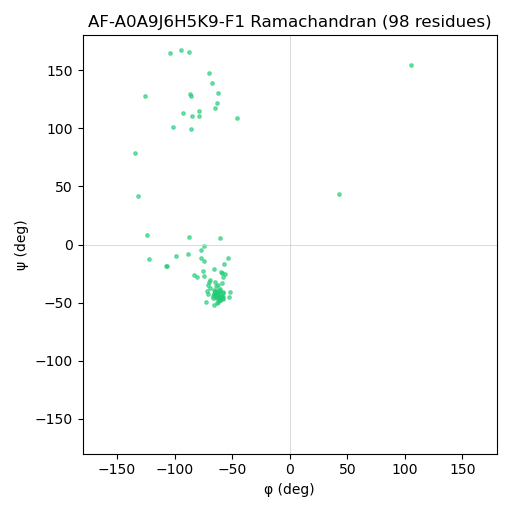.505 -0.278 1.00 85.94 94 ARG A CA 1
ATOM 747 C C . ARG A 1 94 ? 2.705 -9.112 1.194 1.00 85.94 94 ARG A C 1
ATOM 749 O O . ARG A 1 94 ? 1.972 -9.682 2.001 1.00 85.94 94 ARG A O 1
ATOM 756 N N . LEU A 1 95 ? 3.539 -8.131 1.549 1.00 82.56 95 LEU A N 1
ATOM 757 C CA . LEU A 1 95 ? 3.593 -7.596 2.910 1.00 82.56 95 LEU A CA 1
ATOM 758 C C . LEU A 1 95 ? 2.237 -7.004 3.314 1.00 82.56 95 LEU A C 1
ATOM 760 O O . LEU A 1 95 ? 1.724 -7.324 4.380 1.00 82.56 95 LEU A O 1
ATOM 764 N N . ILE A 1 96 ? 1.641 -6.180 2.449 1.00 77.38 96 ILE A N 1
ATOM 765 C CA . ILE A 1 96 ? 0.350 -5.532 2.713 1.00 77.38 96 ILE A CA 1
ATOM 766 C C . ILE A 1 96 ? -0.773 -6.567 2.839 1.00 77.38 96 ILE A C 1
ATOM 768 O O . ILE A 1 96 ? -1.596 -6.450 3.741 1.00 77.38 96 ILE A O 1
ATOM 772 N N . THR A 1 97 ? -0.782 -7.599 1.994 1.00 77.38 97 THR A N 1
ATOM 773 C CA . THR A 1 97 ? -1.786 -8.671 2.048 1.00 77.38 97 THR A CA 1
ATOM 774 C C . THR A 1 97 ? -1.577 -9.655 3.191 1.00 77.38 97 THR A C 1
ATOM 776 O O . THR A 1 97 ? -2.524 -10.323 3.561 1.00 77.38 97 THR A O 1
ATOM 779 N N . THR A 1 98 ? -0.359 -9.791 3.728 1.00 78.19 98 THR A N 1
ATOM 780 C CA . THR A 1 98 ? -0.086 -10.650 4.901 1.00 78.19 98 THR A CA 1
ATOM 781 C C . THR A 1 98 ? -0.452 -9.957 6.214 1.00 78.19 98 THR A C 1
ATOM 783 O O . THR A 1 98 ? -0.754 -10.615 7.202 1.00 78.19 98 THR A O 1
ATOM 786 N N . LEU A 1 99 ? -0.390 -8.624 6.243 1.00 66.31 99 LEU A N 1
ATOM 787 C CA . LEU A 1 99 ? -0.773 -7.816 7.405 1.00 66.31 99 LEU A CA 1
ATOM 788 C C . LEU A 1 99 ? -2.296 -7.681 7.575 1.00 66.31 99 LEU A C 1
ATOM 790 O O . LEU A 1 99 ? -2.735 -7.070 8.550 1.00 66.31 99 LEU A O 1
ATOM 794 N N . TYR A 1 100 ? -3.070 -8.203 6.625 1.00 57.22 100 TYR A N 1
ATOM 795 C CA . TYR A 1 100 ? -4.524 -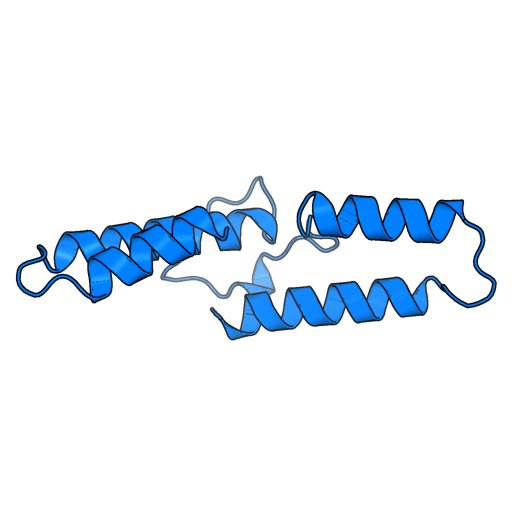8.158 6.572 1.00 57.22 100 TYR A CA 1
ATOM 796 C C . TYR A 1 100 ? -5.092 -9.573 6.683 1.00 57.22 100 TYR A C 1
ATOM 798 O O . TYR A 1 100 ? -6.027 -9.765 7.487 1.00 57.22 100 TYR A O 1
#